Protein AF-A0A8T6N9Z2-F1 (afdb_monomer_lite)

Foldseek 3Di:
DDDDDLCNQAPPPDGDPVSLVSVLVVCQVVVQAEDEDEPVDDCVSVVVSCVSNVHYYDYQYPPPDDDPVCVVVVPDPVNSVVRNVVVVCVRVVPD

Radius of gyration: 14.54 Å; chains: 1; bounding box: 28×26×40 Å

Structure (mmCIF, N/CA/C/O backbone):
data_AF-A0A8T6N9Z2-F1
#
_entry.id   AF-A0A8T6N9Z2-F1
#
loop_
_atom_site.group_PDB
_atom_site.id
_atom_site.type_symbol
_atom_site.label_atom_id
_atom_site.label_alt_id
_atom_site.label_comp_id
_atom_site.label_asym_id
_atom_site.label_entity_id
_atom_site.label_seq_id
_atom_site.pdbx_PDB_ins_code
_atom_site.Cartn_x
_atom_site.Cartn_y
_atom_site.Cartn_z
_atom_site.occupancy
_atom_site.B_iso_or_equiv
_atom_site.auth_seq_id
_atom_site.auth_comp_id
_atom_site.auth_asym_id
_atom_site.auth_atom_id
_atom_site.pdbx_PDB_model_num
ATOM 1 N N . MET A 1 1 ? -7.177 13.382 -5.976 1.00 78.44 1 MET A N 1
ATOM 2 C CA . MET A 1 1 ? -6.538 12.349 -5.134 1.00 78.44 1 MET A CA 1
ATOM 3 C C . MET A 1 1 ? -5.747 13.042 -4.038 1.00 78.44 1 MET A C 1
ATOM 5 O O . MET A 1 1 ? -5.065 14.012 -4.346 1.00 78.44 1 MET A O 1
ATOM 9 N N . LYS A 1 2 ? -5.852 12.581 -2.790 1.00 83.44 2 LYS A N 1
ATOM 10 C CA . LYS A 1 2 ? -5.026 13.053 -1.672 1.00 83.44 2 LYS A CA 1
ATOM 11 C C . LYS A 1 2 ? -4.237 11.862 -1.135 1.00 83.44 2 LYS A C 1
ATOM 13 O O . LYS A 1 2 ? -4.833 10.820 -0.896 1.00 83.44 2 LYS A O 1
ATOM 18 N N . ILE A 1 3 ? -2.923 12.016 -0.996 1.00 83.94 3 ILE A N 1
ATOM 19 C CA . ILE A 1 3 ? -2.030 10.967 -0.492 1.00 83.94 3 ILE A CA 1
ATOM 20 C C . ILE A 1 3 ? -1.717 11.272 0.971 1.00 83.94 3 ILE A C 1
ATOM 22 O O . ILE A 1 3 ? -1.393 12.410 1.311 1.00 83.94 3 ILE A O 1
ATOM 26 N N . HIS A 1 4 ? -1.814 10.253 1.818 1.00 85.81 4 HIS A N 1
ATOM 27 C CA . HIS A 1 4 ? -1.385 10.292 3.208 1.00 85.81 4 HIS A CA 1
ATOM 28 C C . HIS A 1 4 ? -0.290 9.242 3.388 1.00 85.81 4 HIS A C 1
ATOM 30 O O . HIS A 1 4 ? -0.576 8.049 3.346 1.00 85.81 4 HIS A O 1
ATOM 36 N N . ALA A 1 5 ? 0.960 9.681 3.539 1.00 83.56 5 ALA A N 1
ATOM 37 C CA . ALA A 1 5 ? 2.053 8.780 3.885 1.00 83.56 5 ALA A CA 1
ATOM 38 C C . ALA A 1 5 ? 1.880 8.305 5.332 1.00 83.56 5 ALA A C 1
ATOM 40 O O . ALA A 1 5 ? 1.545 9.115 6.200 1.00 83.56 5 ALA A O 1
ATOM 41 N N . LEU A 1 6 ? 2.137 7.022 5.601 1.00 75.31 6 LEU A N 1
ATOM 42 C CA . LEU A 1 6 ? 2.070 6.487 6.964 1.00 75.31 6 LEU A CA 1
ATOM 43 C C . LEU A 1 6 ? 3.056 7.203 7.891 1.00 75.31 6 LEU A C 1
ATOM 45 O O . LEU A 1 6 ? 2.686 7.531 9.012 1.00 75.31 6 LEU A O 1
ATOM 49 N N . SER A 1 7 ? 4.245 7.561 7.400 1.00 70.88 7 SER A N 1
ATOM 50 C CA . SER A 1 7 ? 5.222 8.348 8.162 1.00 70.88 7 SER A CA 1
ATOM 51 C C . SER A 1 7 ? 4.781 9.781 8.487 1.00 70.88 7 SER A C 1
ATOM 53 O O . SER A 1 7 ? 5.337 10.435 9.365 1.00 70.88 7 SER A O 1
ATOM 55 N N . GLY A 1 8 ? 3.740 10.288 7.819 1.00 66.38 8 GLY A N 1
ATOM 56 C CA . GLY A 1 8 ? 3.076 11.537 8.197 1.00 66.38 8 GLY A CA 1
ATOM 57 C C . GLY A 1 8 ? 2.079 11.379 9.352 1.00 66.38 8 GLY A C 1
ATOM 58 O O . GLY A 1 8 ? 1.490 12.371 9.778 1.00 66.38 8 GLY A O 1
ATOM 59 N N . ILE A 1 9 ? 1.849 10.146 9.816 1.00 71.06 9 ILE A N 1
ATOM 60 C CA . ILE A 1 9 ? 0.872 9.774 10.851 1.00 71.06 9 ILE A CA 1
ATOM 61 C C . ILE A 1 9 ? 1.566 9.083 12.035 1.00 71.06 9 ILE A C 1
ATOM 63 O O . ILE A 1 9 ? 1.189 9.319 13.181 1.00 71.06 9 ILE A O 1
ATOM 67 N N . ILE A 1 10 ? 2.585 8.263 11.766 1.00 70.62 10 ILE A N 1
ATOM 68 C CA . ILE A 1 10 ? 3.408 7.545 12.748 1.00 70.62 10 ILE A CA 1
ATOM 69 C C . ILE A 1 10 ? 4.897 7.861 12.520 1.00 70.62 10 ILE A C 1
ATOM 71 O O . ILE A 1 10 ? 5.264 8.227 11.406 1.00 70.62 10 ILE A O 1
ATOM 75 N N . PRO A 1 11 ? 5.767 7.761 13.540 1.00 68.06 11 PRO A N 1
ATOM 76 C CA . PRO A 1 11 ? 7.193 8.044 13.373 1.00 68.06 11 PRO A CA 1
ATOM 77 C C . PRO A 1 11 ? 7.876 7.096 12.369 1.00 68.06 11 PRO A C 1
ATOM 79 O O . PRO A 1 11 ? 7.443 5.968 12.170 1.00 68.06 11 PRO A O 1
ATOM 82 N N . GLU A 1 12 ? 8.976 7.560 11.764 1.00 66.06 12 GLU A N 1
ATOM 83 C CA . GLU A 1 12 ? 9.833 6.771 10.851 1.00 66.06 12 GLU A CA 1
ATOM 84 C C . GLU A 1 12 ? 10.631 5.670 11.579 1.00 66.06 12 GLU A C 1
ATOM 86 O O . GLU A 1 12 ? 11.098 4.712 10.968 1.00 66.06 12 GLU A O 1
ATOM 91 N N . SER A 1 13 ? 10.813 5.811 12.895 1.00 72.56 13 SER A N 1
ATOM 92 C CA . SER A 1 13 ? 11.352 4.757 13.755 1.00 72.56 13 SER A CA 1
ATOM 93 C C . SER A 1 13 ? 10.312 3.665 14.008 1.00 72.56 13 SER A C 1
ATOM 95 O O . SER A 1 13 ? 9.126 3.863 13.761 1.00 72.56 13 SER A O 1
ATOM 97 N N . GLU A 1 14 ? 10.737 2.534 14.575 1.00 78.81 14 GLU A N 1
ATOM 98 C CA . GLU A 1 14 ? 9.822 1.447 14.936 1.00 78.81 14 GLU A CA 1
ATOM 99 C C . GLU A 1 14 ? 8.628 1.971 15.771 1.00 78.81 14 GLU A C 1
ATOM 101 O O . GLU A 1 14 ? 8.845 2.604 16.813 1.00 78.81 14 GLU A O 1
ATOM 106 N N . PRO A 1 15 ? 7.378 1.789 15.298 1.00 79.88 15 PRO A N 1
ATOM 107 C CA . PRO A 1 15 ? 6.212 2.419 15.903 1.00 79.88 15 PRO A CA 1
ATOM 108 C C . PRO A 1 15 ? 5.857 1.771 17.239 1.00 79.88 15 PRO A C 1
ATOM 110 O O . PRO A 1 15 ? 5.928 0.552 17.410 1.00 79.88 15 PRO A O 1
ATOM 113 N N . THR A 1 16 ? 5.405 2.582 18.193 1.00 87.69 16 THR A N 1
ATOM 114 C CA . THR A 1 16 ? 4.880 2.071 19.461 1.00 87.69 16 THR A CA 1
ATOM 115 C C . THR A 1 16 ? 3.459 1.529 19.285 1.00 87.69 16 THR A C 1
ATOM 117 O O . THR A 1 16 ? 2.748 1.864 18.337 1.00 87.69 16 THR A O 1
ATOM 120 N N . ALA A 1 17 ? 2.975 0.748 20.255 1.00 87.75 17 ALA A N 1
ATOM 121 C CA . ALA A 1 17 ? 1.579 0.304 20.265 1.00 87.75 17 ALA A CA 1
ATOM 122 C C . ALA A 1 17 ? 0.571 1.477 20.249 1.00 87.75 17 ALA A C 1
ATOM 124 O O . ALA A 1 17 ? -0.520 1.350 19.693 1.00 87.75 17 ALA A O 1
ATOM 125 N N . ALA A 1 18 ? 0.933 2.626 20.833 1.00 88.69 18 ALA A N 1
ATOM 126 C CA . ALA A 1 18 ? 0.096 3.824 20.813 1.00 88.69 18 ALA A CA 1
ATOM 127 C C . ALA A 1 18 ? 0.020 4.448 19.409 1.00 88.69 18 ALA A C 1
ATOM 129 O O . ALA A 1 18 ? -1.061 4.859 18.987 1.00 88.69 18 ALA A O 1
ATOM 130 N N . ASP A 1 19 ? 1.131 4.456 18.668 1.00 86.94 19 ASP A N 1
ATOM 131 C CA . ASP A 1 19 ? 1.177 4.954 17.288 1.00 86.94 19 ASP A CA 1
ATOM 132 C C . ASP A 1 19 ? 0.296 4.103 16.369 1.00 86.94 19 ASP A C 1
ATOM 134 O O . ASP A 1 19 ? -0.517 4.636 15.611 1.00 86.94 19 ASP A O 1
ATOM 138 N N . LEU A 1 20 ? 0.379 2.775 16.505 1.00 86.56 20 LEU A N 1
ATOM 139 C CA . LEU A 1 20 ? -0.474 1.844 15.761 1.00 86.56 20 LEU A CA 1
ATOM 140 C C . LEU A 1 20 ? -1.955 2.074 16.062 1.00 86.56 20 LEU A C 1
ATOM 142 O O . LEU A 1 20 ? -2.772 2.121 15.143 1.00 86.56 20 LEU A O 1
ATOM 146 N N . LYS A 1 21 ? -2.309 2.283 17.336 1.00 89.19 21 LYS A N 1
ATOM 147 C CA . LYS A 1 21 ? -3.687 2.597 17.723 1.00 89.19 21 LYS A CA 1
ATOM 148 C C . LYS A 1 21 ? -4.175 3.890 17.064 1.00 89.19 21 LYS A C 1
ATOM 150 O O . LYS A 1 21 ? -5.271 3.906 16.509 1.00 89.19 21 LYS A O 1
ATOM 155 N N . ASN A 1 22 ? -3.374 4.955 17.102 1.00 89.06 22 ASN A N 1
ATOM 156 C CA . ASN A 1 22 ? -3.731 6.238 16.492 1.00 89.06 22 ASN A CA 1
ATOM 157 C C . ASN A 1 22 ? -3.941 6.106 14.979 1.00 89.06 22 ASN A C 1
ATOM 159 O O . ASN A 1 22 ? -4.869 6.695 14.426 1.00 89.06 22 ASN A O 1
ATOM 163 N N . LEU A 1 23 ? -3.115 5.299 14.315 1.00 88.50 23 LEU A N 1
ATOM 164 C CA . LEU A 1 23 ? -3.250 5.024 12.892 1.00 88.50 23 LEU A CA 1
ATOM 165 C C . LEU A 1 23 ? -4.514 4.213 12.573 1.00 88.50 23 LEU A C 1
ATOM 167 O O . LEU A 1 23 ? -5.237 4.562 11.641 1.00 88.50 23 LEU A O 1
ATOM 171 N N . ILE A 1 24 ? -4.832 3.184 13.362 1.00 90.81 24 ILE A N 1
ATOM 172 C CA . ILE A 1 24 ? -6.084 2.421 13.222 1.00 90.81 24 ILE A CA 1
ATOM 173 C C . ILE A 1 24 ? -7.298 3.340 13.411 1.00 90.81 24 ILE A C 1
ATOM 175 O O . ILE A 1 24 ? -8.248 3.283 12.626 1.00 90.81 24 ILE A O 1
ATOM 179 N N . ASP A 1 25 ? -7.265 4.217 14.417 1.00 91.62 25 ASP A N 1
ATOM 180 C CA . ASP A 1 25 ? -8.325 5.196 14.658 1.00 91.62 25 ASP A CA 1
ATOM 181 C C . ASP A 1 25 ? -8.457 6.166 13.476 1.00 91.62 25 ASP A C 1
ATOM 183 O O . ASP A 1 25 ? -9.572 6.415 13.015 1.00 91.62 25 ASP A O 1
ATOM 187 N N . PHE A 1 26 ? -7.342 6.655 12.923 1.00 90.88 26 PHE A N 1
ATOM 188 C CA . PHE A 1 26 ? -7.334 7.498 11.725 1.00 90.88 26 PHE A CA 1
ATOM 189 C C . PHE A 1 26 ? -7.974 6.789 10.525 1.00 90.88 26 PHE A C 1
ATOM 191 O O . PHE A 1 26 ? -8.840 7.369 9.865 1.00 90.88 26 PHE A O 1
ATOM 198 N N . VAL A 1 27 ? -7.585 5.540 10.254 1.00 91.62 27 VAL A N 1
ATOM 199 C CA . VAL A 1 27 ? -8.117 4.718 9.153 1.00 91.62 27 VAL A CA 1
ATOM 200 C C . VAL A 1 27 ? -9.631 4.554 9.291 1.00 91.62 27 VAL A C 1
ATOM 202 O O . VAL A 1 27 ? -10.365 4.802 8.331 1.00 91.62 27 VAL A O 1
ATOM 205 N N . LYS A 1 28 ? -10.112 4.233 10.499 1.00 90.81 28 LYS A N 1
ATOM 206 C CA . LYS A 1 28 ? -11.545 4.072 10.796 1.00 90.81 28 LYS A CA 1
ATOM 207 C C . LYS A 1 28 ? -12.316 5.388 10.667 1.00 90.81 28 LYS A C 1
ATOM 209 O O . LYS A 1 28 ? -13.352 5.421 10.008 1.00 90.81 28 LYS A O 1
ATOM 214 N N . GLN A 1 29 ? -11.810 6.478 11.246 1.00 93.38 29 GLN A N 1
ATOM 215 C CA . GLN A 1 29 ? -12.462 7.796 11.221 1.00 93.38 29 GLN A CA 1
ATOM 216 C C . GLN A 1 29 ? -12.560 8.381 9.809 1.00 93.38 29 GLN A C 1
ATOM 218 O O . GLN A 1 29 ? -13.561 9.009 9.468 1.00 93.38 29 GLN A O 1
ATOM 223 N N . ASN A 1 30 ? -11.539 8.160 8.981 1.00 91.12 30 ASN A N 1
ATOM 224 C CA . ASN A 1 30 ? -11.493 8.662 7.608 1.00 91.12 30 ASN A CA 1
ATOM 225 C C . ASN A 1 30 ? -12.058 7.664 6.589 1.00 91.12 30 ASN A C 1
ATOM 227 O O . ASN A 1 30 ? -12.013 7.940 5.393 1.00 91.12 30 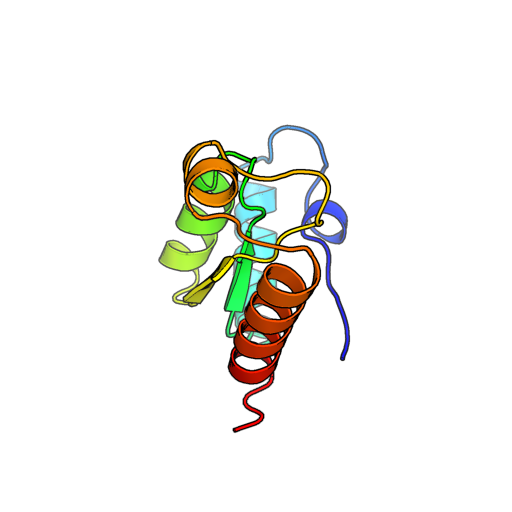ASN A O 1
ATOM 231 N N . GLN A 1 31 ? -12.602 6.528 7.047 1.00 90.88 31 GLN A N 1
ATOM 232 C CA . GLN A 1 31 ? -13.198 5.489 6.201 1.00 90.88 31 GLN A CA 1
ATOM 233 C C . GLN A 1 31 ? -12.260 5.029 5.075 1.00 90.88 31 GLN A C 1
ATOM 235 O O . GLN A 1 31 ? -12.699 4.747 3.957 1.00 90.88 31 GLN A O 1
ATOM 240 N N . VAL A 1 32 ? -10.962 4.970 5.373 1.00 91.44 32 VAL A N 1
ATOM 241 C CA . VAL A 1 32 ? -9.943 4.522 4.424 1.00 91.44 32 VAL A CA 1
ATOM 242 C C . VAL A 1 32 ? -10.271 3.090 4.004 1.00 91.44 32 VAL A C 1
ATOM 244 O O . VAL A 1 32 ? -10.598 2.253 4.839 1.00 91.44 32 VAL A O 1
ATOM 247 N N . LYS A 1 33 ? -10.225 2.818 2.698 1.00 91.25 33 LYS A N 1
ATOM 248 C CA . LYS A 1 33 ? -10.574 1.508 2.122 1.00 91.25 33 LYS A CA 1
ATOM 249 C C . LYS A 1 33 ? -9.360 0.654 1.789 1.00 91.25 33 LYS A C 1
ATOM 251 O O . LYS A 1 33 ? -9.440 -0.570 1.857 1.00 91.25 33 LYS A O 1
ATOM 256 N N . VAL A 1 34 ? -8.261 1.312 1.426 1.00 93.25 34 VAL A N 1
ATOM 257 C CA . VAL A 1 34 ? -7.043 0.672 0.934 1.00 93.25 34 VAL A CA 1
ATOM 258 C C . VAL A 1 34 ? -5.822 1.294 1.605 1.00 93.25 34 VAL A C 1
ATOM 260 O O . VAL A 1 34 ? -5.700 2.518 1.663 1.00 93.25 34 VAL A O 1
ATOM 263 N N . ILE A 1 35 ? -4.912 0.445 2.075 1.00 91.94 35 ILE A N 1
ATOM 264 C CA . ILE A 1 35 ? -3.543 0.798 2.459 1.00 91.94 35 ILE A CA 1
ATOM 265 C C . ILE A 1 35 ? -2.612 0.314 1.346 1.00 91.94 35 ILE A C 1
ATOM 267 O O . ILE A 1 35 ? -2.693 -0.837 0.916 1.00 91.94 35 ILE A O 1
ATOM 271 N N . PHE A 1 36 ? -1.725 1.191 0.878 1.00 92.31 36 PHE A N 1
ATOM 272 C CA . PHE A 1 36 ? -0.701 0.822 -0.093 1.00 92.31 36 PHE A CA 1
ATOM 273 C C . PHE A 1 36 ? 0.599 0.420 0.602 1.00 92.31 36 PHE A C 1
ATOM 275 O O . PHE A 1 36 ? 1.062 1.127 1.495 1.00 92.31 36 PHE A O 1
ATOM 282 N N . ALA A 1 37 ? 1.189 -0.687 0.160 1.00 89.75 37 ALA A N 1
ATOM 283 C CA . ALA A 1 37 ? 2.526 -1.123 0.542 1.00 89.75 37 ALA A CA 1
ATOM 284 C C . ALA A 1 37 ? 3.456 -1.131 -0.675 1.00 89.75 37 ALA A C 1
ATOM 286 O O . ALA A 1 37 ? 3.032 -1.401 -1.802 1.00 89.75 37 ALA A O 1
ATOM 287 N N . GLU A 1 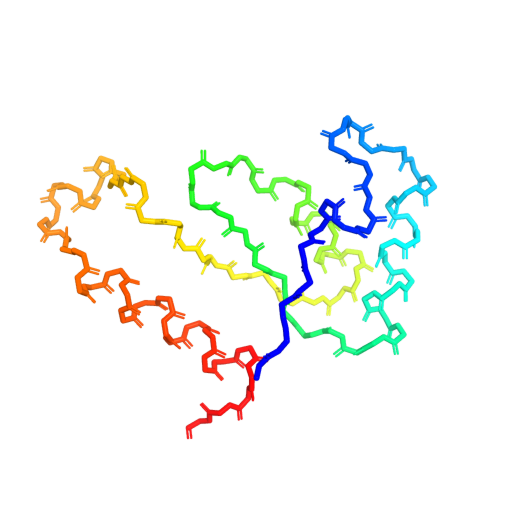38 ? 4.731 -0.847 -0.440 1.00 87.56 38 GLU A N 1
ATOM 288 C CA . GLU A 1 38 ? 5.761 -0.961 -1.467 1.00 87.56 38 GLU A CA 1
ATOM 289 C C . GLU A 1 38 ? 6.142 -2.422 -1.700 1.00 87.56 38 GLU A C 1
ATOM 291 O O . GLU A 1 38 ? 6.055 -3.265 -0.812 1.00 87.56 38 GLU A O 1
ATOM 296 N N . GLU A 1 39 ? 6.577 -2.732 -2.917 1.00 80.56 39 GLU A N 1
ATOM 297 C CA . GLU A 1 39 ? 6.851 -4.113 -3.324 1.00 80.56 39 GLU A CA 1
ATOM 298 C C . GLU A 1 39 ? 8.185 -4.673 -2.803 1.00 80.56 39 GLU A C 1
ATOM 300 O O . GLU A 1 39 ? 8.340 -5.888 -2.709 1.00 80.56 39 GLU A O 1
ATOM 305 N N . LEU A 1 40 ? 9.155 -3.801 -2.499 1.00 76.69 40 LEU A N 1
ATOM 306 C CA . LEU A 1 40 ? 10.507 -4.189 -2.070 1.00 76.69 40 LEU A CA 1
ATOM 307 C C . LEU A 1 40 ? 10.719 -4.050 -0.553 1.00 76.69 40 LEU A C 1
ATOM 309 O O . LEU A 1 40 ? 11.825 -4.285 -0.066 1.00 76.69 40 LEU A O 1
ATOM 313 N N . VAL A 1 41 ? 9.672 -3.690 0.192 1.00 78.75 41 VAL A N 1
ATOM 314 C CA . VAL A 1 41 ? 9.690 -3.498 1.650 1.00 78.75 41 VAL A CA 1
ATOM 315 C C . VAL A 1 41 ? 8.873 -4.607 2.319 1.00 78.75 41 VAL A C 1
ATOM 317 O O . VAL A 1 41 ? 7.905 -5.099 1.745 1.00 78.75 41 VAL A O 1
ATOM 320 N N . ASP A 1 42 ? 9.259 -5.028 3.531 1.00 81.94 42 ASP A N 1
ATOM 321 C CA . ASP A 1 42 ? 8.502 -6.032 4.297 1.00 81.94 42 ASP A CA 1
ATOM 322 C C . ASP A 1 42 ? 7.078 -5.506 4.597 1.00 81.94 42 ASP A C 1
ATOM 324 O O . ASP A 1 42 ? 6.931 -4.498 5.297 1.00 81.94 42 ASP A O 1
ATOM 328 N N . PRO A 1 43 ? 6.012 -6.169 4.104 1.00 81.81 43 PRO A N 1
ATOM 329 C CA . PRO A 1 43 ? 4.650 -5.666 4.228 1.00 81.81 43 PRO A CA 1
ATOM 330 C C . PRO A 1 43 ? 4.024 -5.921 5.605 1.00 81.81 43 PRO A C 1
ATOM 332 O O . PRO A 1 43 ? 2.883 -5.515 5.812 1.00 81.81 43 PRO A O 1
ATOM 335 N N . LYS A 1 44 ? 4.706 -6.582 6.555 1.00 84.62 44 LYS A N 1
ATOM 336 C CA . LYS A 1 44 ? 4.120 -6.995 7.850 1.00 84.62 44 LYS A CA 1
ATOM 337 C C . LYS A 1 44 ? 3.382 -5.886 8.586 1.00 84.62 44 LYS A C 1
ATOM 339 O O . LYS A 1 44 ? 2.298 -6.130 9.104 1.00 84.62 44 LYS A O 1
ATOM 344 N N . LEU A 1 45 ? 3.958 -4.684 8.639 1.00 81.94 45 LEU A N 1
ATOM 345 C CA . LEU A 1 45 ? 3.328 -3.556 9.321 1.00 81.94 45 LEU A CA 1
ATOM 346 C C . LEU A 1 45 ? 2.029 -3.141 8.618 1.00 81.94 45 LEU A C 1
ATOM 348 O O . LEU A 1 45 ? 0.988 -3.030 9.262 1.00 81.94 45 LEU A O 1
ATOM 352 N N . ALA A 1 46 ? 2.078 -2.954 7.297 1.00 84.38 46 ALA A N 1
ATOM 353 C CA . ALA A 1 46 ? 0.905 -2.601 6.504 1.00 84.38 46 ALA A CA 1
ATOM 354 C C . ALA A 1 46 ? -0.178 -3.690 6.572 1.00 84.38 46 ALA A C 1
ATOM 356 O O . ALA A 1 46 ? -1.358 -3.363 6.671 1.00 84.38 46 ALA A O 1
ATOM 357 N N . GLN A 1 47 ? 0.217 -4.967 6.583 1.00 88.12 47 GLN A N 1
ATOM 358 C CA . GLN A 1 47 ? -0.696 -6.102 6.709 1.00 88.12 47 GLN A CA 1
ATOM 359 C C . GLN A 1 47 ? -1.378 -6.130 8.079 1.00 88.12 47 GLN A C 1
ATOM 361 O O . GLN A 1 47 ? -2.599 -6.205 8.141 1.00 88.12 47 GLN A O 1
ATOM 366 N N . ALA A 1 48 ? -0.617 -5.998 9.169 1.00 87.50 48 ALA A N 1
ATOM 367 C CA . ALA A 1 48 ? -1.179 -5.974 10.518 1.00 87.50 48 ALA A CA 1
ATOM 368 C C . ALA A 1 48 ? -2.186 -4.826 10.689 1.00 87.50 48 ALA A C 1
ATOM 370 O O . ALA A 1 48 ? -3.261 -5.009 11.252 1.00 87.50 48 ALA A O 1
ATOM 371 N N . LEU A 1 49 ? -1.870 -3.645 10.153 1.00 86.94 49 LEU A N 1
ATOM 372 C CA . LEU A 1 49 ? -2.784 -2.503 10.159 1.00 86.94 49 LEU A CA 1
ATOM 373 C C . LEU A 1 49 ? -4.043 -2.764 9.331 1.00 86.94 49 LEU A C 1
ATOM 375 O O . LEU A 1 49 ? -5.138 -2.402 9.762 1.00 86.94 49 LEU A O 1
ATOM 379 N N . ALA A 1 50 ? -3.891 -3.372 8.154 1.00 89.38 50 ALA A N 1
ATOM 380 C CA . ALA A 1 50 ? -5.007 -3.714 7.286 1.00 89.38 50 ALA A CA 1
ATOM 381 C C . ALA A 1 50 ? -5.965 -4.703 7.967 1.00 89.38 50 ALA A C 1
ATOM 383 O O . ALA A 1 50 ? -7.175 -4.472 7.976 1.00 89.38 50 ALA A O 1
ATOM 384 N N . ASP A 1 51 ? -5.418 -5.735 8.612 1.00 91.56 51 ASP A N 1
ATOM 385 C CA . ASP A 1 51 ? -6.175 -6.766 9.322 1.00 91.56 51 ASP A CA 1
ATOM 386 C C . ASP A 1 51 ? -6.930 -6.179 10.530 1.00 91.56 51 ASP A C 1
ATOM 388 O O . ASP A 1 51 ? -8.136 -6.386 10.673 1.00 91.56 51 ASP A O 1
ATOM 392 N N . GLU A 1 52 ? -6.259 -5.375 11.362 1.00 90.94 52 GLU A N 1
ATOM 393 C CA . GLU A 1 52 ? -6.851 -4.741 12.555 1.00 90.94 52 GLU A CA 1
ATOM 394 C C . GLU A 1 52 ? -7.891 -3.656 12.219 1.00 90.94 52 GLU A C 1
ATOM 396 O O . GLU A 1 52 ? -8.857 -3.417 12.961 1.00 90.94 52 GLU A O 1
ATOM 401 N N . ALA A 1 53 ? -7.699 -2.953 11.102 1.00 90.81 53 ALA A N 1
ATOM 402 C CA . ALA A 1 53 ? -8.625 -1.923 10.650 1.00 90.81 53 ALA A CA 1
ATOM 403 C C . ALA A 1 53 ? -9.743 -2.459 9.743 1.00 90.81 53 ALA A C 1
ATOM 405 O O . ALA A 1 53 ? -10.728 -1.748 9.533 1.00 90.81 53 ALA A O 1
ATOM 406 N N . GLY A 1 54 ? -9.627 -3.693 9.245 1.00 92.50 54 GLY A N 1
ATOM 407 C CA . GLY A 1 54 ? -10.588 -4.302 8.326 1.00 92.50 54 GLY A CA 1
ATOM 408 C C . GLY A 1 54 ? -10.584 -3.655 6.939 1.00 92.50 54 GLY A C 1
ATOM 409 O O . GLY A 1 54 ? -11.649 -3.447 6.355 1.00 92.50 54 GLY A O 1
ATOM 410 N N . VAL A 1 55 ? -9.406 -3.295 6.428 1.00 93.69 55 VAL A N 1
ATOM 411 C CA . VAL A 1 55 ? -9.226 -2.619 5.131 1.00 93.69 55 VAL A CA 1
ATOM 412 C C . VAL A 1 55 ? -8.377 -3.463 4.185 1.00 93.69 55 VAL A C 1
ATOM 414 O O . VAL A 1 55 ? -7.688 -4.387 4.606 1.00 93.69 55 VAL A O 1
ATOM 417 N N . GLN A 1 56 ? -8.431 -3.173 2.887 1.00 93.12 56 GLN A N 1
ATOM 418 C CA . GLN A 1 56 ? -7.648 -3.912 1.898 1.00 93.12 56 GLN A CA 1
ATOM 419 C C . GLN A 1 56 ? -6.203 -3.410 1.854 1.00 93.12 56 GLN A C 1
ATOM 421 O O . GLN A 1 56 ? -5.944 -2.218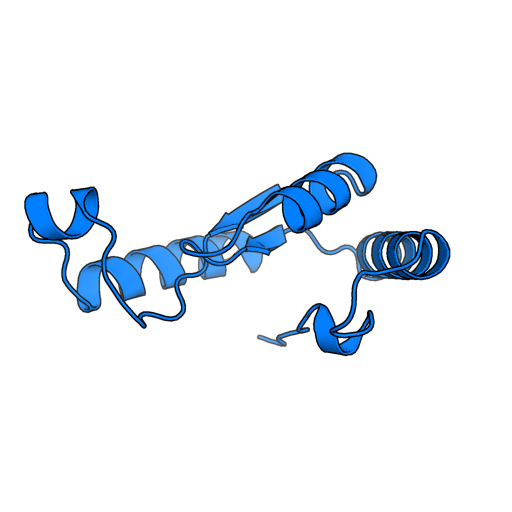 2.019 1.00 93.12 56 GLN A O 1
ATOM 426 N N . ILE A 1 57 ? -5.268 -4.311 1.565 1.00 92.69 57 ILE A N 1
ATOM 427 C CA . ILE A 1 57 ? -3.889 -3.961 1.228 1.00 92.69 57 ILE A CA 1
ATOM 428 C C . ILE A 1 57 ? -3.672 -4.128 -0.275 1.00 92.69 57 ILE A C 1
ATOM 430 O O . ILE A 1 57 ? -4.117 -5.107 -0.876 1.00 92.69 57 ILE A O 1
ATOM 434 N N . MET A 1 58 ? -3.001 -3.162 -0.890 1.00 93.62 58 MET A N 1
ATOM 435 C CA . MET A 1 58 ? -2.602 -3.213 -2.294 1.00 93.62 58 MET A CA 1
ATOM 436 C C . MET A 1 58 ? -1.149 -2.793 -2.448 1.00 93.62 58 MET A C 1
ATOM 438 O O . MET A 1 58 ? -0.607 -2.060 -1.626 1.00 93.62 58 MET A O 1
ATOM 442 N N . THR A 1 59 ? -0.513 -3.226 -3.530 1.00 92.81 59 THR A N 1
ATOM 443 C CA . THR A 1 59 ? 0.849 -2.795 -3.842 1.00 92.81 59 THR A CA 1
ATOM 444 C C . THR A 1 59 ? 0.832 -1.477 -4.610 1.00 92.81 59 THR A C 1
ATOM 446 O O . THR A 1 59 ? 0.037 -1.302 -5.537 1.00 92.81 59 THR A O 1
ATOM 449 N N . LEU A 1 60 ? 1.735 -0.567 -4.257 1.00 93.38 60 LEU A N 1
ATOM 450 C CA . LEU A 1 60 ? 2.075 0.600 -5.063 1.00 93.38 60 LEU A CA 1
ATOM 4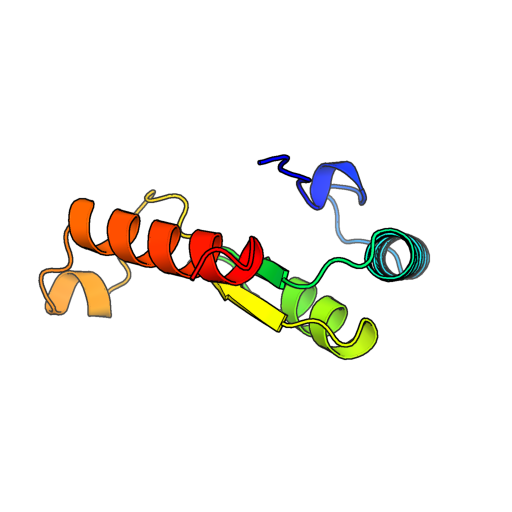51 C C . LEU A 1 60 ? 3.590 0.622 -5.243 1.00 93.38 60 LEU A C 1
ATOM 453 O O . LEU A 1 60 ? 4.332 0.855 -4.294 1.00 93.38 60 LEU A O 1
ATOM 457 N N . SER A 1 61 ? 4.054 0.337 -6.457 1.00 93.12 61 SER A N 1
ATOM 458 C CA . SER A 1 61 ? 5.487 0.322 -6.744 1.00 93.12 61 SER A CA 1
ATOM 459 C C . SER A 1 61 ? 6.030 1.755 -6.824 1.00 93.12 61 SER A C 1
ATOM 461 O O . SER A 1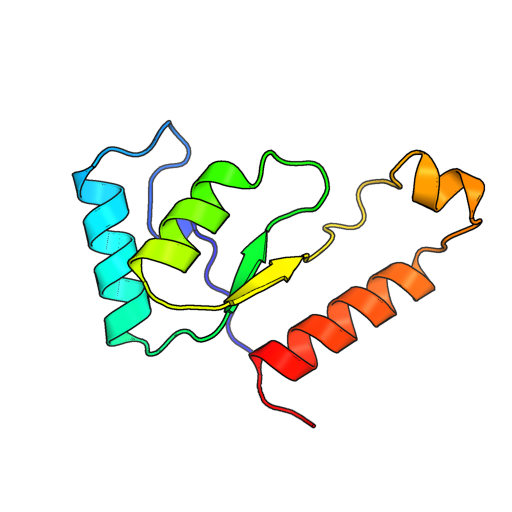 61 ? 5.468 2.554 -7.583 1.00 93.12 61 SER A O 1
ATOM 463 N N . PRO A 1 62 ? 7.146 2.074 -6.138 1.00 91.38 62 PRO A N 1
ATOM 464 C CA . PRO A 1 62 ? 7.851 3.345 -6.308 1.00 91.38 62 PRO A CA 1
ATOM 465 C C . PRO A 1 62 ? 8.681 3.390 -7.606 1.00 91.38 62 PRO A C 1
ATOM 467 O O . PRO A 1 62 ? 9.241 4.429 -7.942 1.00 91.38 62 PRO A O 1
ATOM 470 N N . LEU A 1 63 ? 8.723 2.287 -8.372 1.00 91.38 63 LEU A N 1
ATOM 471 C CA . LEU A 1 63 ? 9.428 2.144 -9.656 1.00 91.38 63 LEU A CA 1
ATOM 472 C C . LEU A 1 63 ? 10.957 2.249 -9.553 1.00 91.38 63 LEU A C 1
ATOM 474 O O . LEU A 1 63 ? 11.629 2.473 -10.557 1.00 91.38 63 LEU A O 1
ATOM 478 N N . GLU A 1 64 ? 11.509 2.053 -8.357 1.00 88.69 64 GLU A N 1
ATOM 479 C CA . GLU A 1 64 ? 12.955 2.083 -8.099 1.00 88.69 64 GLU A CA 1
ATOM 480 C C . GLU A 1 64 ? 13.689 0.880 -8.706 1.00 88.69 64 GLU A C 1
ATOM 482 O O . GLU A 1 64 ? 14.886 0.947 -8.990 1.00 88.69 64 GLU A O 1
ATOM 487 N N . GLY A 1 65 ? 12.973 -0.222 -8.940 1.00 85.69 65 GLY A N 1
ATOM 488 C CA . GLY A 1 65 ? 13.538 -1.434 -9.511 1.00 85.69 65 GLY A CA 1
ATOM 489 C C . GLY A 1 65 ? 12.492 -2.445 -9.964 1.00 85.69 65 GLY A C 1
ATOM 490 O O . GLY A 1 65 ? 11.284 -2.242 -9.844 1.00 85.69 65 GLY A O 1
ATOM 491 N N . LEU A 1 66 ? 12.993 -3.549 -10.511 1.00 85.56 66 LEU A N 1
ATOM 492 C CA . LEU A 1 66 ? 12.212 -4.741 -10.824 1.00 85.56 66 LEU A CA 1
ATOM 493 C C . LEU A 1 66 ? 12.594 -5.843 -9.844 1.00 85.56 66 LEU A C 1
ATOM 495 O O . LEU A 1 66 ? 13.781 -6.038 -9.561 1.00 85.56 66 LEU A O 1
ATOM 499 N N . SER A 1 67 ? 11.614 -6.615 -9.386 1.00 85.06 67 SER A N 1
ATOM 500 C CA . SER A 1 67 ? 11.923 -7.897 -8.752 1.00 85.06 67 SER A CA 1
ATOM 501 C C . SER A 1 67 ? 12.570 -8.860 -9.763 1.00 85.06 67 SER A C 1
ATOM 503 O O . SER A 1 67 ? 12.505 -8.667 -10.982 1.00 85.06 67 SER A O 1
ATOM 505 N N . LYS A 1 68 ? 13.200 -9.935 -9.273 1.00 86.44 68 LYS A N 1
ATOM 506 C CA . LYS A 1 68 ? 13.832 -10.952 -10.139 1.00 86.44 68 LYS A CA 1
ATOM 507 C C . LYS A 1 68 ? 12.837 -11.587 -11.118 1.00 86.44 68 LYS A C 1
ATOM 509 O O . LYS A 1 68 ? 13.188 -11.845 -12.270 1.00 86.44 68 LYS A O 1
ATOM 514 N N . ASP A 1 69 ? 11.601 -11.786 -10.673 1.00 88.25 69 ASP A N 1
ATOM 515 C CA . ASP A 1 69 ? 10.533 -12.383 -11.476 1.00 88.25 69 ASP A CA 1
ATOM 516 C C . ASP A 1 69 ? 10.021 -11.404 -12.539 1.00 88.25 69 ASP A C 1
ATOM 518 O O . ASP A 1 69 ? 9.801 -11.769 -13.696 1.00 88.25 69 ASP A O 1
ATOM 522 N N . GLU A 1 70 ? 9.903 -10.124 -12.186 1.00 91.44 70 GLU A N 1
ATOM 523 C CA . GLU A 1 70 ? 9.543 -9.057 -13.124 1.00 91.44 70 GLU A CA 1
ATOM 524 C C . GLU A 1 70 ? 10.606 -8.861 -14.208 1.00 91.44 70 GLU A C 1
ATOM 526 O O . GLU A 1 70 ? 10.278 -8.719 -15.386 1.00 91.44 70 GLU A O 1
ATOM 531 N N . MET A 1 71 ? 11.884 -8.917 -13.833 1.00 88.94 71 MET A N 1
ATOM 532 C CA . MET A 1 71 ? 12.989 -8.841 -14.787 1.00 88.94 71 MET A CA 1
ATOM 533 C C . MET A 1 71 ? 12.969 -10.034 -15.750 1.00 88.94 71 MET A C 1
ATOM 535 O O . MET A 1 71 ? 13.116 -9.860 -16.958 1.00 88.94 71 MET A O 1
ATOM 539 N N . SER A 1 72 ? 12.724 -11.237 -15.226 1.00 93.12 72 SER A N 1
ATOM 540 C CA . SER A 1 72 ? 12.672 -12.472 -16.019 1.00 93.12 72 SER A CA 1
ATOM 541 C C . SER A 1 72 ? 11.455 -12.537 -16.951 1.00 93.12 72 SER A C 1
ATOM 543 O O . SER A 1 72 ? 11.518 -13.173 -18.000 1.00 93.12 72 SER A O 1
ATOM 545 N N . SER A 1 73 ? 10.358 -11.858 -16.600 1.00 94.88 73 SER A N 1
ATOM 546 C CA . SER A 1 73 ? 9.142 -11.747 -17.423 1.00 94.88 73 SER A CA 1
ATOM 547 C C . SER A 1 73 ? 9.151 -10.556 -18.391 1.00 94.88 73 SER A C 1
ATOM 549 O O . SER A 1 73 ? 8.186 -10.363 -19.129 1.00 94.88 73 SER A O 1
ATOM 551 N N . GLY A 1 74 ? 10.227 -9.761 -18.420 1.00 93.81 74 GLY A N 1
ATOM 552 C CA . GLY A 1 74 ? 10.340 -8.593 -19.298 1.00 93.81 74 GLY A CA 1
ATOM 553 C C . GLY A 1 74 ? 9.401 -7.443 -18.920 1.00 93.81 74 GLY A C 1
ATOM 554 O O . GLY A 1 74 ? 9.022 -6.647 -19.782 1.00 93.81 74 GLY A O 1
ATOM 555 N N . LYS A 1 75 ? 9.001 -7.353 -17.646 1.00 94.81 75 LYS A N 1
ATOM 556 C CA . LYS A 1 75 ? 8.118 -6.299 -17.143 1.00 94.81 75 LYS A CA 1
ATOM 557 C C . LYS A 1 75 ? 8.770 -4.928 -17.331 1.00 94.81 75 LYS A C 1
ATOM 559 O O . LYS A 1 75 ? 9.898 -4.696 -16.904 1.00 94.81 75 LYS A O 1
ATOM 564 N N . SER A 1 76 ? 8.055 -4.012 -17.978 1.00 93.06 76 SER A N 1
ATOM 565 C CA . SER A 1 76 ? 8.541 -2.656 -18.248 1.00 93.06 76 SER A CA 1
ATOM 566 C C . SER A 1 76 ? 8.016 -1.633 -17.240 1.00 93.06 76 SER A C 1
ATOM 568 O O . SER A 1 76 ? 7.042 -1.874 -16.523 1.00 93.06 76 SER A O 1
ATOM 570 N N . TYR A 1 77 ? 8.606 -0.436 -17.265 1.00 91.81 77 TYR A N 1
ATOM 571 C CA . TYR A 1 77 ? 8.101 0.741 -16.554 1.00 91.81 77 TYR A CA 1
ATOM 572 C C . TYR A 1 77 ? 6.604 0.990 -16.811 1.00 91.81 77 TYR A C 1
ATOM 574 O O . TYR A 1 77 ? 5.836 1.189 -15.871 1.00 91.81 77 TYR A O 1
ATOM 582 N N . LEU A 1 78 ? 6.170 0.928 -18.077 1.00 95.50 78 LEU A N 1
ATOM 583 C CA . LEU A 1 78 ? 4.772 1.178 -18.440 1.00 95.50 78 LEU A CA 1
ATOM 584 C C . LEU A 1 78 ? 3.837 0.106 -17.881 1.00 95.50 78 LEU A C 1
ATOM 586 O O . LEU A 1 78 ? 2.729 0.429 -17.467 1.00 95.50 78 LEU A O 1
ATOM 590 N N . ASN A 1 79 ? 4.278 -1.153 -17.818 1.00 95.19 79 ASN A N 1
ATOM 591 C CA . ASN A 1 79 ? 3.480 -2.202 -17.188 1.00 95.19 79 ASN A CA 1
ATOM 592 C C . ASN A 1 79 ? 3.261 -1.904 -15.700 1.00 95.19 79 ASN A C 1
ATOM 594 O O . ASN A 1 79 ? 2.124 -1.943 -15.247 1.00 95.19 79 ASN A O 1
ATOM 598 N N . LYS A 1 80 ? 4.311 -1.524 -14.962 1.00 94.19 80 LYS A N 1
ATOM 599 C CA . LYS A 1 80 ? 4.187 -1.180 -13.535 1.00 94.19 80 LYS A CA 1
ATOM 600 C C . LYS A 1 80 ? 3.342 0.067 -13.302 1.00 94.19 80 LYS A C 1
ATOM 602 O O . LYS A 1 80 ? 2.546 0.099 -12.372 1.00 94.19 80 LYS A O 1
ATOM 607 N N . MET A 1 81 ? 3.462 1.077 -14.161 1.00 95.81 81 MET A N 1
ATOM 608 C CA . MET A 1 81 ? 2.597 2.256 -14.095 1.00 95.81 81 MET A CA 1
ATOM 609 C C . MET A 1 81 ? 1.130 1.916 -14.360 1.00 95.81 81 MET A C 1
ATOM 611 O O . MET A 1 81 ? 0.258 2.469 -13.693 1.00 95.81 81 MET A O 1
ATOM 615 N N . HIS A 1 82 ? 0.842 0.995 -15.284 1.00 96.69 82 HIS A N 1
ATOM 616 C CA . HIS A 1 82 ? -0.518 0.497 -15.483 1.00 96.69 82 HIS A CA 1
ATOM 617 C C . HIS A 1 82 ? -1.024 -0.293 -14.271 1.00 96.69 82 HIS A C 1
ATOM 619 O O . HIS A 1 82 ? -2.164 -0.085 -13.864 1.00 96.69 82 HIS A O 1
ATOM 625 N N . ASP A 1 83 ? -0.192 -1.130 -13.651 1.00 95.62 83 ASP A N 1
ATOM 626 C CA . ASP A 1 83 ? -0.557 -1.853 -12.425 1.00 95.62 83 ASP A CA 1
ATOM 627 C C . ASP 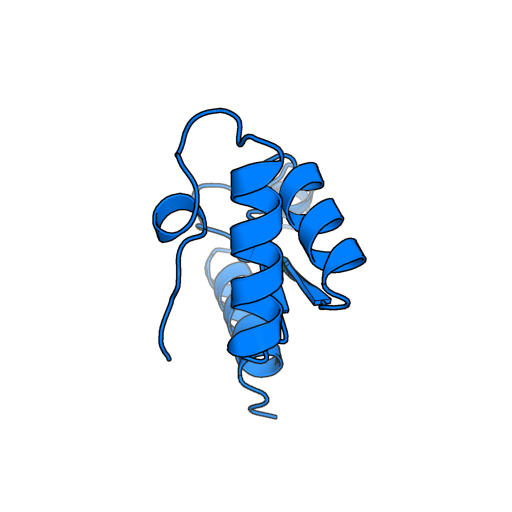A 1 83 ? -0.853 -0.883 -11.269 1.00 95.62 83 ASP A C 1
ATOM 629 O O . ASP A 1 83 ? -1.905 -0.972 -10.635 1.00 95.62 83 ASP A O 1
ATOM 633 N N . ASN A 1 84 ? 0.017 0.110 -11.055 1.00 95.62 84 ASN A N 1
ATOM 634 C CA . ASN A 1 84 ? -0.194 1.180 -10.079 1.00 95.62 84 ASN A CA 1
ATOM 635 C C . ASN A 1 84 ? -1.498 1.939 -10.357 1.00 95.62 84 ASN A C 1
ATOM 637 O O . ASN A 1 84 ? -2.294 2.157 -9.445 1.00 95.62 84 ASN A O 1
ATOM 641 N N . LEU A 1 85 ? -1.742 2.326 -11.614 1.00 96.06 85 LEU A N 1
ATOM 642 C CA . LEU A 1 85 ? -2.967 3.018 -12.011 1.00 96.06 85 LEU A CA 1
ATOM 643 C C . LEU A 1 85 ? -4.208 2.170 -11.721 1.00 96.06 85 LEU A C 1
ATOM 645 O O . LEU A 1 85 ? -5.184 2.697 -11.195 1.00 96.06 85 LEU A O 1
ATOM 649 N N . ASN A 1 86 ? -4.173 0.874 -12.029 1.00 96.25 86 ASN A N 1
ATOM 650 C CA . ASN A 1 86 ? -5.279 -0.037 -11.751 1.00 96.25 86 ASN A CA 1
ATOM 651 C C . ASN A 1 86 ? -5.566 -0.115 -10.248 1.00 96.25 86 ASN A C 1
ATOM 653 O O . ASN A 1 86 ? -6.720 0.028 -9.845 1.00 96.25 86 ASN A O 1
ATOM 657 N N . ASN A 1 87 ? -4.534 -0.246 -9.414 1.00 95.50 87 ASN A N 1
ATOM 658 C CA . ASN A 1 87 ? -4.721 -0.294 -7.965 1.00 95.50 87 ASN A CA 1
ATOM 659 C C . ASN A 1 87 ? -5.238 1.046 -7.409 1.00 95.50 87 ASN A C 1
ATOM 661 O O . ASN A 1 87 ? -6.130 1.062 -6.563 1.00 95.50 87 ASN A O 1
ATOM 665 N N . ILE A 1 88 ? -4.756 2.183 -7.927 1.00 94.88 88 ILE A N 1
ATOM 666 C CA . ILE A 1 88 ? -5.267 3.518 -7.570 1.00 94.88 88 ILE A CA 1
ATOM 667 C C . ILE A 1 88 ? -6.734 3.675 -7.983 1.00 94.88 88 ILE A C 1
ATOM 669 O O . ILE A 1 88 ? -7.528 4.200 -7.204 1.00 94.88 88 ILE A O 1
ATOM 673 N N . LYS A 1 89 ? -7.121 3.214 -9.179 1.00 94.75 89 LYS A N 1
ATOM 674 C CA . LYS A 1 89 ? -8.519 3.232 -9.633 1.00 94.75 89 LYS A CA 1
ATOM 675 C C . LYS A 1 89 ? -9.422 2.456 -8.675 1.00 94.75 89 LYS A C 1
ATOM 677 O O . LYS A 1 89 ? -10.473 2.975 -8.310 1.00 94.75 89 LYS A O 1
ATOM 682 N N . VAL A 1 90 ? -8.996 1.270 -8.228 1.00 93.25 90 VAL A N 1
ATOM 683 C CA . VAL A 1 90 ? -9.744 0.485 -7.232 1.00 93.25 90 VAL A CA 1
ATOM 684 C C . VAL A 1 90 ? -9.836 1.230 -5.899 1.00 93.25 90 VAL A C 1
ATOM 686 O O . VAL A 1 90 ? -10.931 1.374 -5.366 1.00 93.25 90 VAL A O 1
ATOM 689 N N . ALA A 1 91 ? -8.724 1.771 -5.393 1.00 92.69 91 ALA A N 1
ATOM 690 C CA . ALA A 1 91 ? -8.699 2.507 -4.127 1.00 92.69 91 ALA A CA 1
ATOM 691 C C . ALA A 1 91 ? -9.551 3.789 -4.139 1.00 92.69 91 ALA A C 1
ATOM 693 O O . ALA A 1 91 ? -10.056 4.202 -3.097 1.00 92.69 91 ALA A O 1
ATOM 694 N N . LEU A 1 92 ? -9.703 4.419 -5.306 1.00 92.19 92 LEU A N 1
ATOM 695 C CA . LEU A 1 92 ? -10.554 5.591 -5.518 1.00 92.19 92 LEU A CA 1
ATOM 696 C C . LEU A 1 92 ? -11.974 5.234 -5.983 1.00 92.19 92 LEU A C 1
ATOM 698 O O . LEU A 1 92 ? -12.720 6.141 -6.346 1.00 92.19 92 LEU A O 1
ATOM 702 N N . GLU A 1 93 ? -12.328 3.946 -6.023 1.00 90.25 93 GLU A N 1
ATOM 703 C CA . GLU A 1 93 ? -13.636 3.438 -6.470 1.00 90.25 93 GLU A CA 1
ATOM 704 C C . GLU A 1 93 ? -14.039 3.945 -7.876 1.00 90.25 93 GLU A C 1
ATOM 706 O O . GLU A 1 93 ? -15.213 4.036 -8.232 1.00 90.25 93 GLU A O 1
ATOM 711 N N . CYS A 1 94 ? -13.045 4.264 -8.708 1.00 83.88 94 CYS A N 1
ATOM 712 C CA . CYS A 1 94 ? -13.215 4.705 -10.087 1.00 83.88 94 CYS A CA 1
ATOM 713 C C . CYS A 1 94 ? -13.204 3.467 -10.988 1.00 83.88 94 CYS A C 1
ATOM 715 O O . CYS A 1 94 ? -12.132 3.017 -11.390 1.00 83.88 94 CYS A O 1
ATOM 717 N N . THR A 1 95 ? -14.370 2.888 -11.275 1.00 65.12 95 THR A N 1
ATOM 718 C CA . THR A 1 95 ? -14.491 1.747 -12.203 1.00 65.12 95 THR A CA 1
ATOM 719 C C . THR A 1 95 ? -14.410 2.204 -13.657 1.00 65.12 95 THR A C 1
ATOM 721 O O . THR A 1 95 ? -15.140 3.143 -14.032 1.00 65.12 95 THR A O 1
#

pLDDT: mean 87.75, std 7.48, range [65.12, 96.69]

Secondary structure (DSSP, 8-state):
-----GGGTS-SSSPPHHHHHHHHHHHHHTT--EEEE-TTS-THHHHHHHHHHT-EEEE---SS---HHHHHTT--HHHHHHHHHHHHHHHTT--

Sequence (95 aa):
MKIHALSGIIPESEPTAADLKNLIDFVKQNQVKVIFAEELVDPKLAQALADEAGVQIMTLSPLEGLSKDEMSSGKSYLNKMHDNLNNIKVALECT